Protein AF-A0A816UR87-F1 (afdb_monomer_lite)

pLDDT: mean 89.04, std 10.96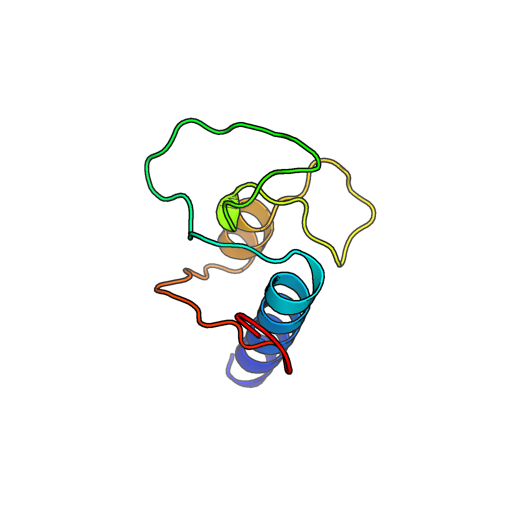, range [54.34, 97.88]

Sequence (77 aa):
MRENTKQFGRLLAQHIVATRAKTIGLNEKKQLGNDEDRLLYQKWMHTDDKKKTVEIFLNENQLNVNDFARFECGEEM

Organism: NCBI:txid392030

Structure (mmCIF, N/CA/C/O backbone):
data_AF-A0A816UR87-F1
#
_entry.id   AF-A0A816UR87-F1
#
loop_
_atom_site.group_PDB
_atom_site.id
_atom_site.type_symbol
_atom_site.label_atom_id
_atom_site.label_alt_id
_atom_site.label_comp_id
_atom_site.label_asym_id
_atom_site.label_entity_id
_atom_site.label_seq_id
_atom_site.pdbx_PDB_ins_code
_atom_site.Cartn_x
_atom_site.Cartn_y
_atom_site.Cartn_z
_atom_site.occupancy
_atom_site.B_iso_or_equiv
_atom_site.auth_seq_id
_atom_site.auth_comp_id
_atom_site.auth_asym_id
_atom_site.auth_atom_id
_atom_site.pdbx_PDB_model_num
ATOM 1 N N . MET A 1 1 ? -20.642 -6.124 -1.269 1.00 54.34 1 MET A N 1
ATOM 2 C CA . MET A 1 1 ? -19.263 -6.655 -1.135 1.00 54.34 1 MET A CA 1
ATOM 3 C C . MET A 1 1 ? -18.426 -6.499 -2.405 1.00 54.34 1 MET A C 1
ATOM 5 O O . MET A 1 1 ? -17.389 -5.869 -2.305 1.00 54.34 1 MET A O 1
ATOM 9 N N . ARG A 1 2 ? -18.843 -6.995 -3.586 1.00 61.56 2 ARG A N 1
ATOM 10 C CA . ARG A 1 2 ? -17.985 -7.001 -4.800 1.00 61.56 2 ARG A CA 1
ATOM 11 C C . ARG A 1 2 ? -17.548 -5.619 -5.322 1.00 61.56 2 ARG A C 1
ATOM 13 O O . ARG A 1 2 ? -16.442 -5.507 -5.838 1.00 61.56 2 ARG A O 1
ATOM 20 N N . GLU A 1 3 ? -18.380 -4.586 -5.179 1.00 68.75 3 GLU A N 1
ATOM 21 C CA . GLU A 1 3 ? -18.060 -3.243 -5.694 1.00 68.75 3 GLU A CA 1
ATOM 22 C C . GLU A 1 3 ? -16.995 -2.525 -4.845 1.00 68.75 3 GLU A C 1
ATOM 24 O O . GLU A 1 3 ? -16.033 -1.974 -5.379 1.00 68.75 3 GLU A O 1
ATOM 29 N N . ASN A 1 4 ? -17.087 -2.639 -3.515 1.00 83.56 4 ASN A N 1
ATOM 30 C CA . ASN A 1 4 ? -16.125 -2.021 -2.596 1.00 83.56 4 ASN A CA 1
ATOM 31 C C . ASN A 1 4 ? -14.721 -2.614 -2.757 1.00 83.56 4 ASN A C 1
ATOM 33 O O . ASN A 1 4 ? -13.741 -1.877 -2.745 1.00 83.56 4 ASN A O 1
ATOM 37 N N . THR A 1 5 ? -14.604 -3.926 -2.988 1.00 88.19 5 THR A N 1
ATOM 38 C CA . THR A 1 5 ? -13.299 -4.573 -3.201 1.00 88.19 5 THR A CA 1
ATOM 39 C C . THR A 1 5 ? -12.582 -4.027 -4.436 1.00 88.19 5 THR A C 1
ATOM 41 O O . THR A 1 5 ? -11.377 -3.793 -4.385 1.00 88.19 5 THR A O 1
ATOM 44 N N . LYS A 1 6 ? -13.306 -3.755 -5.533 1.00 94.12 6 LYS A N 1
ATOM 45 C CA . LYS A 1 6 ? -12.717 -3.133 -6.731 1.00 94.12 6 LYS A CA 1
ATOM 46 C C . LYS A 1 6 ? -12.226 -1.716 -6.447 1.00 94.12 6 LYS A C 1
ATOM 48 O O . LYS A 1 6 ? -11.143 -1.342 -6.891 1.00 94.12 6 LYS A O 1
ATOM 53 N N . GLN A 1 7 ? -13.003 -0.938 -5.695 1.00 94.94 7 GLN A N 1
ATOM 54 C CA . GLN A 1 7 ? -12.602 0.405 -5.286 1.00 94.94 7 GLN A CA 1
ATOM 55 C C . GLN A 1 7 ? -11.347 0.371 -4.405 1.00 94.94 7 GLN A C 1
ATOM 57 O O . GLN A 1 7 ? -10.409 1.114 -4.680 1.00 94.94 7 GLN A O 1
ATOM 62 N N . PHE A 1 8 ? -11.290 -0.506 -3.401 1.00 95.00 8 PHE A N 1
ATOM 63 C CA . PHE A 1 8 ? -10.113 -0.650 -2.542 1.00 95.00 8 PHE A CA 1
ATOM 64 C C 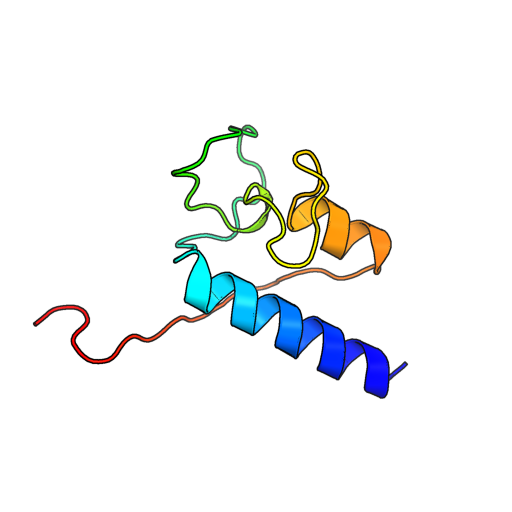. PHE A 1 8 ? -8.879 -1.102 -3.322 1.00 95.00 8 PHE A C 1
ATOM 66 O O . PHE A 1 8 ? -7.816 -0.510 -3.159 1.00 95.00 8 PHE A O 1
ATOM 73 N N . GLY A 1 9 ? -9.034 -2.067 -4.234 1.00 95.56 9 GLY A N 1
ATOM 74 C CA . GLY A 1 9 ? -7.958 -2.494 -5.129 1.00 95.56 9 GLY A CA 1
ATOM 75 C C . GLY A 1 9 ? -7.428 -1.345 -5.989 1.00 95.56 9 GLY A C 1
ATOM 76 O O . GLY A 1 9 ? -6.218 -1.157 -6.084 1.00 95.56 9 GLY A O 1
ATOM 77 N N . ARG A 1 10 ? -8.318 -0.512 -6.546 1.00 96.88 10 ARG A N 1
ATOM 78 C CA . ARG A 1 10 ? -7.926 0.685 -7.306 1.00 96.88 10 ARG A CA 1
ATOM 79 C C . ARG A 1 10 ? -7.142 1.677 -6.446 1.00 96.88 10 ARG A C 1
ATOM 81 O O . ARG A 1 10 ? -6.098 2.148 -6.882 1.00 96.88 10 ARG A O 1
ATOM 88 N N . LEU A 1 11 ? -7.632 1.995 -5.247 1.00 97.25 11 LEU A N 1
ATOM 89 C CA . LEU A 1 11 ? -6.968 2.948 -4.350 1.00 97.25 11 LEU A CA 1
ATOM 90 C C . LEU A 1 11 ? -5.583 2.448 -3.923 1.00 97.25 11 LEU A C 1
ATOM 92 O O . LEU A 1 11 ? -4.634 3.233 -3.894 1.00 97.25 11 LEU A O 1
ATOM 96 N N . LEU A 1 12 ? -5.461 1.150 -3.636 1.00 97.06 12 LEU A N 1
ATOM 97 C CA . LEU A 1 12 ? -4.199 0.520 -3.264 1.00 97.06 12 LEU A CA 1
ATOM 98 C C . LEU A 1 12 ? -3.205 0.506 -4.433 1.00 97.06 12 LEU A C 1
ATOM 100 O O . LEU A 1 12 ? -2.046 0.865 -4.250 1.00 97.06 12 LEU A O 1
ATOM 104 N N . ALA A 1 13 ? -3.654 0.169 -5.644 1.00 97.25 13 ALA A N 1
ATOM 105 C CA . ALA A 1 13 ? -2.807 0.208 -6.834 1.00 97.25 13 ALA A CA 1
ATOM 106 C C . ALA A 1 13 ? -2.300 1.630 -7.127 1.00 97.25 13 ALA A C 1
ATOM 108 O O . ALA A 1 13 ? -1.117 1.824 -7.391 1.00 97.25 13 ALA A O 1
ATOM 109 N N . GLN A 1 14 ? -3.172 2.640 -7.014 1.00 97.88 14 GLN A N 1
ATOM 110 C CA . GLN A 1 14 ? -2.776 4.046 -7.145 1.00 97.88 14 GLN A CA 1
ATOM 111 C C . GLN A 1 14 ? -1.726 4.439 -6.101 1.00 97.88 14 GLN A C 1
ATOM 113 O O . GLN A 1 14 ? -0.780 5.151 -6.430 1.00 97.88 14 GLN A O 1
ATOM 118 N N . HIS A 1 15 ? -1.878 3.951 -4.866 1.00 96.94 15 HIS A N 1
ATOM 119 C CA . HIS A 1 15 ? -0.905 4.168 -3.805 1.00 96.94 15 HIS A CA 1
ATOM 120 C C . HIS A 1 15 ? 0.467 3.596 -4.170 1.00 96.94 15 HIS A C 1
ATOM 122 O O . HIS A 1 15 ? 1.430 4.351 -4.223 1.00 96.94 15 HIS A O 1
ATOM 128 N N . ILE A 1 16 ? 0.534 2.311 -4.529 1.00 96.44 16 ILE A N 1
ATOM 129 C CA . ILE A 1 16 ? 1.779 1.619 -4.905 1.00 96.44 16 ILE A CA 1
ATOM 130 C C . ILE A 1 16 ? 2.499 2.331 -6.060 1.00 96.44 16 ILE A C 1
ATOM 132 O O . ILE A 1 16 ? 3.716 2.521 -6.019 1.00 96.44 16 ILE A O 1
ATOM 136 N N . VAL A 1 17 ? 1.756 2.759 -7.086 1.00 96.25 17 VAL A N 1
ATOM 137 C CA . VAL A 1 17 ? 2.326 3.487 -8.230 1.00 96.25 17 VAL A CA 1
ATOM 138 C C . VAL A 1 17 ? 2.970 4.802 -7.785 1.00 96.25 17 VAL A C 1
ATOM 140 O O . VAL A 1 17 ? 4.089 5.092 -8.218 1.00 96.25 17 VAL A O 1
ATOM 143 N N . ALA A 1 18 ? 2.293 5.560 -6.916 1.00 94.62 18 ALA A N 1
ATOM 144 C CA . ALA A 1 18 ? 2.725 6.878 -6.461 1.00 94.62 18 ALA A CA 1
ATOM 145 C C . ALA A 1 18 ? 3.875 6.832 -5.443 1.00 94.62 18 ALA A C 1
ATOM 147 O O . ALA A 1 18 ? 4.742 7.703 -5.473 1.00 94.62 18 ALA A O 1
ATOM 148 N N . THR 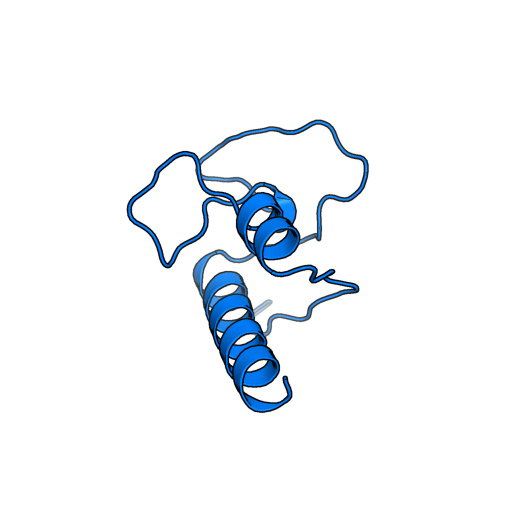A 1 19 ? 3.894 5.840 -4.549 1.00 92.88 19 THR A N 1
ATOM 149 C CA . THR A 1 19 ? 4.853 5.776 -3.432 1.00 92.88 19 THR A CA 1
ATOM 150 C C . THR A 1 19 ? 6.052 4.877 -3.685 1.00 92.88 19 THR A C 1
ATOM 152 O O . THR A 1 19 ? 6.976 4.877 -2.877 1.00 92.88 19 THR A O 1
ATOM 155 N N . ARG A 1 20 ? 6.070 4.122 -4.793 1.00 93.69 20 ARG A N 1
ATOM 156 C CA . ARG A 1 20 ? 7.183 3.225 -5.153 1.00 93.69 20 ARG A CA 1
ATOM 157 C C . ARG A 1 20 ? 7.529 2.235 -4.031 1.00 93.69 20 ARG A C 1
ATOM 159 O O . ARG A 1 20 ? 8.704 1.995 -3.757 1.00 93.69 20 ARG A O 1
ATOM 166 N N . ALA A 1 21 ? 6.508 1.665 -3.385 1.00 93.38 21 ALA A N 1
ATOM 167 C CA . ALA A 1 21 ? 6.707 0.575 -2.431 1.00 93.38 21 ALA A CA 1
ATOM 168 C C . ALA A 1 21 ? 7.538 -0.553 -3.071 1.00 93.38 21 ALA A C 1
ATOM 170 O O . ALA A 1 21 ? 7.325 -0.888 -4.236 1.00 93.38 21 ALA A O 1
ATOM 171 N N . LYS A 1 22 ? 8.472 -1.131 -2.311 1.00 92.88 22 LYS A N 1
ATOM 172 C CA . LYS A 1 22 ? 9.371 -2.212 -2.747 1.00 92.88 22 LYS A CA 1
ATOM 173 C C . LYS A 1 22 ? 9.055 -3.550 -2.100 1.00 92.88 22 LYS A C 1
ATOM 175 O O . LYS A 1 22 ? 9.249 -4.588 -2.720 1.00 92.88 22 LYS A O 1
ATOM 180 N N . THR A 1 23 ? 8.575 -3.537 -0.860 1.00 93.31 23 THR A N 1
ATOM 181 C CA . THR A 1 23 ? 8.186 -4.754 -0.140 1.00 93.31 23 THR A CA 1
ATOM 182 C C . THR A 1 23 ? 6.890 -4.523 0.629 1.00 93.31 23 THR A C 1
ATOM 184 O O . THR A 1 23 ? 6.423 -3.392 0.775 1.00 93.31 23 THR A O 1
AT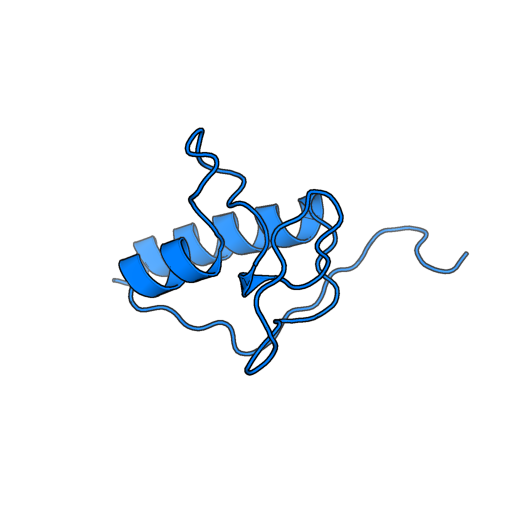OM 187 N N . ILE A 1 24 ? 6.270 -5.597 1.123 1.00 94.50 24 ILE A N 1
ATOM 188 C CA . ILE A 1 24 ? 5.055 -5.485 1.943 1.00 94.50 24 ILE A CA 1
ATOM 189 C C . ILE A 1 24 ? 5.394 -4.935 3.342 1.00 94.50 24 ILE A C 1
ATOM 191 O O . ILE A 1 24 ? 4.680 -4.070 3.845 1.00 94.50 24 ILE A O 1
ATOM 195 N N . GLY A 1 25 ? 6.489 -5.400 3.958 1.00 89.19 25 GLY A N 1
ATOM 196 C CA . GLY A 1 25 ? 6.895 -5.025 5.323 1.00 89.19 25 GLY A CA 1
ATOM 197 C C . GLY A 1 25 ? 6.342 -5.915 6.446 1.00 89.19 25 GLY A C 1
ATOM 198 O O . GLY A 1 25 ? 6.230 -5.462 7.586 1.00 89.19 25 GLY A O 1
ATOM 199 N N . LEU A 1 26 ? 5.967 -7.166 6.150 1.00 79.81 26 LEU A N 1
ATOM 200 C CA . LEU A 1 26 ? 5.448 -8.123 7.140 1.00 79.81 26 LEU A CA 1
ATOM 201 C C . LEU A 1 26 ? 6.497 -8.472 8.209 1.00 79.81 26 LEU A C 1
ATOM 203 O O . LEU A 1 26 ? 7.630 -8.802 7.878 1.00 79.81 26 LEU A O 1
ATOM 207 N N . ASN A 1 27 ? 6.092 -8.495 9.485 1.00 74.38 27 ASN A N 1
ATOM 208 C CA . ASN A 1 27 ? 6.909 -8.923 10.640 1.00 74.38 27 ASN A CA 1
ATOM 209 C C . ASN A 1 27 ? 8.177 -8.095 10.918 1.00 74.38 27 ASN A C 1
ATOM 211 O O . ASN A 1 27 ? 9.037 -8.508 11.697 1.00 74.38 27 ASN A O 1
ATOM 215 N N . GLU A 1 28 ? 8.300 -6.920 10.314 1.00 73.00 28 GLU A N 1
ATOM 216 C CA . GLU A 1 28 ? 9.436 -6.034 10.534 1.00 73.00 28 GLU A CA 1
ATOM 217 C C . GLU A 1 28 ? 9.150 -4.983 11.614 1.00 73.00 28 GLU A C 1
ATOM 219 O O . GLU A 1 28 ? 8.005 -4.689 11.953 1.00 73.00 28 GLU A O 1
ATOM 224 N N . LYS A 1 29 ? 10.200 -4.367 12.171 1.00 72.81 29 LYS A N 1
ATOM 225 C CA . LYS A 1 29 ? 10.006 -3.226 13.073 1.00 72.81 29 LYS A CA 1
ATOM 226 C C . LYS A 1 29 ? 9.474 -2.034 12.278 1.00 72.81 29 LYS A C 1
ATOM 228 O O . LYS A 1 29 ? 10.111 -1.598 11.313 1.00 72.81 29 LYS A O 1
ATOM 233 N N . LYS A 1 30 ? 8.345 -1.487 12.736 1.00 68.00 30 LYS A N 1
ATOM 234 C CA . LYS A 1 30 ? 7.727 -0.267 12.209 1.00 68.00 30 LYS A CA 1
ATOM 235 C C . LYS A 1 30 ? 8.731 0.882 12.276 1.00 68.00 30 LYS A C 1
ATOM 237 O O . LYS A 1 30 ? 9.120 1.301 13.365 1.00 68.00 30 LYS A O 1
ATOM 242 N N . GLN A 1 31 ? 9.156 1.369 11.117 1.00 63.94 31 GLN A N 1
ATOM 243 C CA . GLN A 1 31 ? 9.816 2.665 10.998 1.00 63.94 31 GLN A CA 1
ATOM 244 C C . GLN A 1 31 ? 8.820 3.570 10.275 1.00 63.94 31 GLN A C 1
ATOM 246 O O . GLN A 1 31 ? 8.102 3.126 9.388 1.00 63.94 31 GLN A O 1
ATOM 251 N N . LEU A 1 32 ? 8.660 4.799 10.752 1.00 63.75 32 LEU A N 1
ATOM 252 C CA . LEU A 1 32 ? 7.777 5.780 10.131 1.00 63.75 32 LEU A CA 1
ATOM 253 C C . LEU A 1 32 ? 8.682 6.865 9.567 1.00 63.75 32 LEU A C 1
ATOM 255 O O . LEU A 1 32 ? 9.392 7.527 10.322 1.00 63.75 32 LEU 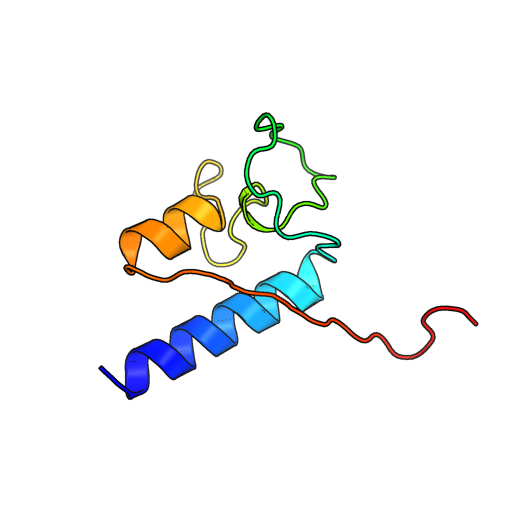A O 1
ATOM 259 N N . GLY A 1 33 ? 8.675 7.022 8.249 1.00 65.69 33 GLY A N 1
ATOM 260 C CA . GLY A 1 33 ? 9.502 7.990 7.542 1.00 65.69 33 GLY A CA 1
ATOM 261 C C . GLY A 1 33 ? 8.909 8.323 6.179 1.00 65.69 33 GLY A C 1
ATOM 262 O O . GLY A 1 33 ? 8.095 7.569 5.649 1.00 65.69 33 GLY A O 1
ATOM 263 N N . ASN A 1 34 ? 9.299 9.470 5.622 1.00 64.38 34 ASN A N 1
ATOM 264 C CA . ASN A 1 34 ? 8.852 9.887 4.289 1.00 64.38 34 ASN A CA 1
ATOM 265 C C . ASN A 1 34 ? 9.465 9.026 3.170 1.00 64.38 34 ASN A C 1
ATOM 267 O O . ASN A 1 34 ? 8.864 8.919 2.108 1.00 64.38 34 ASN A O 1
ATOM 271 N N . ASP A 1 35 ? 10.605 8.388 3.442 1.00 70.06 35 ASP A N 1
ATOM 272 C CA . ASP A 1 35 ? 11.334 7.512 2.514 1.00 70.06 35 ASP A CA 1
ATOM 273 C C . ASP A 1 35 ? 11.064 6.021 2.783 1.00 70.06 35 ASP A C 1
ATOM 275 O O . ASP A 1 35 ? 11.870 5.157 2.450 1.00 70.06 35 ASP A O 1
ATOM 279 N N . GLU A 1 36 ? 9.948 5.711 3.446 1.00 86.19 36 GLU A N 1
ATOM 280 C CA . GLU A 1 36 ? 9.562 4.338 3.762 1.00 86.19 36 GLU A CA 1
ATOM 281 C C . GLU A 1 36 ? 9.169 3.582 2.485 1.00 86.19 36 GLU A C 1
ATOM 283 O O . GLU A 1 36 ? 8.232 3.967 1.782 1.00 86.19 36 GLU A O 1
ATOM 288 N N . ASP A 1 37 ? 9.864 2.487 2.187 1.00 90.62 37 ASP A N 1
ATOM 289 C CA . ASP A 1 37 ? 9.648 1.668 0.993 1.00 90.62 37 ASP A CA 1
ATOM 290 C C . ASP A 1 37 ? 8.792 0.420 1.261 1.00 90.62 37 ASP A C 1
ATOM 292 O O . ASP A 1 37 ? 8.416 -0.291 0.325 1.00 90.62 37 ASP A O 1
ATOM 296 N N . ARG A 1 38 ? 8.409 0.174 2.517 1.00 93.00 38 ARG A N 1
ATOM 297 C CA . ARG A 1 38 ? 7.550 -0.944 2.916 1.00 93.00 38 ARG A CA 1
ATOM 298 C C . ARG A 1 38 ? 6.089 -0.526 2.944 1.00 93.00 38 ARG A C 1
ATOM 300 O O . ARG A 1 38 ? 5.679 0.313 3.750 1.00 93.00 38 ARG A O 1
ATOM 307 N N . LEU A 1 39 ? 5.283 -1.166 2.102 1.00 95.00 39 LEU A N 1
ATOM 308 C CA . LEU A 1 39 ? 3.895 -0.801 1.827 1.00 95.00 39 LEU A CA 1
ATOM 309 C C . LEU A 1 39 ? 3.069 -0.574 3.101 1.00 95.00 39 LEU A C 1
ATOM 311 O O . LEU A 1 39 ? 2.426 0.461 3.226 1.00 95.00 39 LEU A O 1
ATOM 315 N N . LEU A 1 40 ? 3.095 -1.504 4.062 1.00 94.56 40 LEU A N 1
ATOM 316 C CA . LEU A 1 40 ? 2.251 -1.434 5.264 1.00 94.56 40 LEU A CA 1
ATOM 317 C C . LEU A 1 40 ? 2.517 -0.196 6.140 1.00 94.56 40 LEU A C 1
ATOM 319 O O . LEU A 1 40 ? 1.596 0.303 6.801 1.00 94.56 40 LEU A O 1
ATOM 323 N N . TYR A 1 41 ? 3.747 0.321 6.130 1.00 93.06 41 TYR A N 1
ATOM 324 C CA . TYR A 1 41 ? 4.169 1.447 6.966 1.00 93.06 41 TYR A CA 1
ATOM 325 C C . TYR A 1 41 ? 4.063 2.803 6.264 1.00 93.06 41 TYR A C 1
ATOM 327 O O . TYR A 1 41 ? 4.096 3.836 6.936 1.00 93.06 41 TYR A O 1
ATOM 335 N N . GLN A 1 42 ? 3.867 2.816 4.943 1.00 93.31 42 GLN A N 1
ATOM 336 C CA . GLN A 1 42 ? 3.679 4.044 4.179 1.00 93.31 42 GLN A CA 1
ATOM 337 C C . GLN A 1 42 ? 2.423 4.799 4.622 1.00 93.31 42 GLN A C 1
ATOM 339 O O . GLN A 1 42 ? 1.376 4.211 4.923 1.00 93.31 42 GLN A O 1
ATOM 344 N N . LYS A 1 43 ? 2.519 6.133 4.632 1.00 94.12 43 LYS A N 1
ATOM 345 C CA . LYS A 1 43 ? 1.371 7.014 4.864 1.00 94.12 43 LYS A CA 1
ATOM 346 C C . LYS A 1 43 ? 0.348 6.795 3.753 1.00 94.12 43 LYS A C 1
ATOM 348 O O . LYS A 1 43 ? 0.670 6.957 2.583 1.00 94.12 43 LYS A O 1
ATOM 353 N N . TRP A 1 44 ? -0.900 6.523 4.112 1.00 95.06 44 TRP A N 1
ATOM 354 C CA . TRP A 1 44 ? -1.982 6.371 3.149 1.00 95.06 44 TRP A CA 1
ATOM 355 C C . TRP A 1 44 ? -2.182 7.663 2.351 1.00 95.06 44 TRP A C 1
ATOM 357 O O . TRP A 1 44 ? -2.371 8.732 2.925 1.00 95.06 44 TRP A O 1
ATOM 367 N N . MET A 1 45 ? -2.137 7.582 1.019 1.00 93.44 45 MET A N 1
ATOM 368 C CA . MET A 1 45 ? -2.142 8.800 0.193 1.00 93.44 45 MET A CA 1
ATOM 369 C C . MET A 1 45 ? -3.527 9.435 0.022 1.00 93.44 45 MET A C 1
ATOM 371 O O . MET A 1 45 ? -3.626 10.596 -0.354 1.00 93.44 45 MET A O 1
ATOM 375 N N . HIS A 1 46 ? -4.600 8.690 0.295 1.00 94.19 46 HIS A N 1
ATOM 376 C CA . HIS A 1 46 ? -5.981 9.145 0.078 1.00 94.19 46 HIS A CA 1
ATOM 377 C C . HIS A 1 46 ? -6.596 9.759 1.342 1.00 94.19 46 HIS A C 1
ATOM 379 O O . HIS A 1 46 ? -7.792 9.615 1.595 1.00 94.19 46 HIS A O 1
ATOM 385 N N . THR A 1 47 ? -5.771 10.367 2.196 1.00 92.00 47 THR A N 1
ATOM 386 C CA . THR A 1 47 ? -6.204 10.975 3.457 1.00 92.00 47 THR A CA 1
ATOM 387 C C . THR A 1 47 ? -5.251 12.079 3.913 1.00 92.00 47 THR A C 1
ATOM 389 O O . THR A 1 47 ? -4.034 12.002 3.719 1.00 92.00 47 THR A O 1
ATOM 392 N N . ASP A 1 48 ? -5.807 13.090 4.579 1.00 91.38 48 ASP A N 1
ATOM 393 C CA . ASP A 1 48 ? -5.033 14.172 5.193 1.00 91.38 48 ASP A CA 1
ATOM 394 C C . ASP A 1 48 ? -4.446 13.780 6.558 1.00 91.38 48 ASP A C 1
ATOM 396 O O . ASP A 1 48 ? -3.520 14.432 7.053 1.00 91.38 48 ASP A O 1
ATOM 400 N N . ASP A 1 49 ? -4.928 12.686 7.157 1.00 92.38 49 ASP A N 1
ATOM 401 C CA . ASP A 1 49 ? -4.407 12.178 8.422 1.00 92.38 49 ASP A CA 1
ATOM 402 C C . ASP A 1 49 ? -2.964 11.674 8.258 1.00 92.38 49 ASP A C 1
ATOM 404 O O . ASP A 1 49 ? -2.683 10.667 7.607 1.00 92.38 49 ASP A O 1
ATOM 408 N N . LYS A 1 50 ? -2.020 12.375 8.896 1.00 86.69 50 LYS A N 1
ATOM 409 C CA . LYS A 1 50 ? -0.589 12.037 8.876 1.00 86.69 50 LYS A CA 1
ATOM 410 C C . LYS A 1 50 ? -0.265 10.715 9.572 1.00 86.69 50 LYS A C 1
ATOM 412 O O . LYS A 1 50 ? 0.819 10.187 9.348 1.00 86.69 50 LYS A O 1
ATOM 417 N N . LYS A 1 51 ? -1.157 10.203 10.422 1.00 90.06 51 LYS A N 1
ATOM 418 C CA . LYS A 1 51 ? -0.959 8.948 11.158 1.00 90.06 51 LYS A CA 1
ATOM 419 C C . LYS A 1 51 ? -1.534 7.740 10.432 1.00 90.06 51 LYS A C 1
ATOM 421 O O . LYS A 1 51 ? -1.198 6.614 10.794 1.00 90.06 51 LYS A O 1
ATOM 426 N N . LYS A 1 52 ? -2.393 7.951 9.434 1.00 93.75 52 LYS A N 1
ATOM 427 C CA . LYS A 1 52 ? -3.047 6.862 8.717 1.00 93.75 52 LYS A CA 1
ATOM 428 C C . LYS A 1 52 ? -2.066 6.220 7.742 1.00 93.75 52 LYS A C 1
ATOM 430 O O . LYS A 1 52 ? -1.592 6.865 6.810 1.00 93.75 52 LYS A O 1
ATOM 435 N N . THR A 1 53 ? -1.766 4.946 7.966 1.00 94.56 53 THR A N 1
ATOM 436 C CA . THR A 1 53 ? -0.906 4.126 7.104 1.00 94.56 53 THR A CA 1
ATOM 437 C C . THR A 1 53 ? -1.730 3.173 6.244 1.00 94.56 53 THR A C 1
ATOM 439 O O . THR A 1 53 ? -2.934 3.003 6.470 1.00 94.56 53 THR A O 1
ATOM 442 N N . VAL A 1 54 ? -1.087 2.518 5.275 1.00 95.31 54 VAL A N 1
ATOM 443 C CA . VAL A 1 54 ? -1.716 1.442 4.491 1.00 95.31 54 VAL A CA 1
ATOM 444 C C . VAL A 1 54 ? -2.203 0.310 5.399 1.00 95.31 54 VAL A C 1
ATOM 446 O O . VAL A 1 54 ? -3.327 -0.146 5.231 1.00 95.31 54 VAL A O 1
ATOM 449 N N . GLU A 1 55 ? -1.419 -0.096 6.404 1.00 95.19 55 GLU A N 1
ATOM 450 C CA . GLU A 1 55 ? -1.830 -1.092 7.409 1.00 95.19 55 GLU A CA 1
ATOM 451 C C . GLU A 1 55 ? -3.151 -0.718 8.097 1.00 95.19 55 GLU A C 1
ATOM 453 O O . GLU A 1 55 ? -4.056 -1.544 8.196 1.00 95.19 55 GLU A O 1
ATOM 458 N N . ILE A 1 56 ? -3.297 0.539 8.533 1.00 95.12 56 ILE A N 1
ATOM 459 C CA . ILE A 1 56 ? -4.531 1.010 9.176 1.00 95.12 56 ILE A CA 1
ATOM 460 C C . ILE A 1 56 ? -5.703 0.931 8.192 1.00 95.12 56 ILE A C 1
ATOM 462 O O . ILE A 1 56 ? -6.758 0.409 8.543 1.00 95.12 56 ILE A O 1
ATOM 466 N N . PHE A 1 57 ? -5.511 1.390 6.951 1.00 95.81 57 PHE A N 1
ATOM 467 C CA . PHE A 1 57 ? -6.530 1.291 5.904 1.00 95.81 57 PHE A CA 1
ATOM 468 C C . PHE A 1 57 ? -6.954 -0.163 5.637 1.00 95.81 57 PHE A C 1
ATOM 470 O O . PHE A 1 57 ? -8.147 -0.440 5.528 1.00 95.81 57 PHE A O 1
ATOM 477 N N . LEU A 1 58 ? -6.011 -1.102 5.554 1.00 95.62 58 LEU A N 1
ATOM 478 C CA . LEU A 1 58 ? -6.310 -2.517 5.326 1.00 95.62 58 LEU A CA 1
ATOM 479 C C . LEU A 1 58 ? -7.078 -3.130 6.504 1.00 95.62 58 LEU A C 1
ATOM 481 O O . LEU A 1 58 ? -8.104 -3.777 6.286 1.00 95.62 58 LEU A O 1
ATOM 485 N N . ASN A 1 59 ? -6.646 -2.853 7.738 1.00 95.12 59 ASN A N 1
ATOM 486 C CA . ASN A 1 59 ? -7.285 -3.353 8.956 1.00 95.12 59 ASN A CA 1
ATOM 487 C C . ASN A 1 59 ? -8.727 -2.844 9.111 1.00 95.12 59 ASN A C 1
ATOM 489 O O . ASN A 1 59 ? -9.628 -3.635 9.385 1.00 95.12 59 ASN A O 1
ATOM 493 N N . GLU A 1 60 ? -8.972 -1.549 8.877 1.00 95.38 60 GLU A N 1
ATOM 494 C CA . GLU A 1 60 ? -10.320 -0.953 8.911 1.00 95.38 60 GLU A CA 1
ATOM 495 C C . GLU A 1 60 ? -11.285 -1.614 7.913 1.00 95.38 60 GLU A C 1
ATOM 497 O O . GLU A 1 60 ? -12.488 -1.684 8.161 1.00 95.38 60 GLU A O 1
ATOM 502 N N . ASN A 1 61 ? -10.758 -2.105 6.789 1.00 94.88 61 ASN A N 1
ATOM 503 C CA . ASN A 1 61 ? -11.542 -2.703 5.710 1.00 94.88 61 ASN A CA 1
ATOM 504 C C . ASN A 1 61 ? -11.495 -4.240 5.697 1.00 94.88 61 ASN A C 1
ATOM 506 O O . ASN A 1 61 ? -12.068 -4.846 4.791 1.00 94.88 61 ASN A O 1
ATOM 510 N N . GLN A 1 62 ? -10.854 -4.868 6.692 1.00 94.50 62 GLN A N 1
ATOM 511 C CA . GLN A 1 62 ? -10.689 -6.325 6.802 1.00 94.50 62 GLN A CA 1
ATOM 512 C C . GLN A 1 62 ? -10.030 -6.943 5.555 1.00 94.50 62 GLN A C 1
ATOM 514 O O . GLN A 1 62 ? -10.450 -7.985 5.048 1.00 94.50 62 GLN A O 1
ATOM 519 N N . LEU A 1 63 ? -9.005 -6.269 5.035 1.00 94.00 63 LEU A N 1
ATOM 520 C CA . LEU A 1 63 ? -8.252 -6.676 3.853 1.00 94.00 63 LEU A CA 1
ATOM 521 C C . LEU A 1 63 ? -6.833 -7.085 4.229 1.00 94.00 63 LEU A C 1
ATOM 523 O O . LEU A 1 63 ? -6.264 -6.578 5.188 1.00 94.00 63 LEU A O 1
ATOM 527 N N . ASN A 1 64 ? -6.239 -7.941 3.402 1.00 93.94 64 ASN A N 1
ATOM 528 C CA . ASN A 1 64 ? -4.822 -8.277 3.461 1.00 93.94 64 ASN A CA 1
ATOM 529 C C . ASN A 1 64 ? -4.211 -8.145 2.065 1.00 93.94 64 ASN A C 1
ATOM 531 O O . ASN A 1 64 ? -4.872 -8.428 1.063 1.00 93.94 64 ASN A O 1
ATOM 535 N N . VAL A 1 65 ? -2.949 -7.720 2.009 1.00 94.44 65 VAL A N 1
ATOM 536 C CA . VAL A 1 65 ? -2.151 -7.715 0.779 1.00 94.44 65 VAL A CA 1
ATOM 537 C C . VAL A 1 65 ? -1.245 -8.931 0.809 1.00 94.44 65 VAL A C 1
ATOM 539 O O . VAL A 1 65 ? -0.446 -9.077 1.729 1.00 94.44 65 VAL A O 1
ATOM 542 N N . ASN A 1 66 ? -1.386 -9.791 -0.196 1.00 94.19 66 ASN A N 1
ATOM 543 C CA . ASN A 1 66 ? -0.553 -10.983 -0.324 1.00 94.19 66 ASN A CA 1
ATOM 544 C C . ASN A 1 66 ? 0.763 -10.670 -1.039 1.00 94.19 66 ASN A C 1
ATOM 546 O O . ASN A 1 66 ? 1.797 -11.184 -0.633 1.00 94.19 66 ASN A O 1
ATOM 550 N N . ASP A 1 67 ? 0.702 -9.855 -2.098 1.00 95.69 67 ASP A N 1
ATOM 551 C CA . ASP A 1 67 ? 1.849 -9.416 -2.894 1.00 95.69 67 ASP A CA 1
ATOM 552 C C . ASP A 1 67 ? 1.457 -8.250 -3.820 1.00 95.69 67 ASP A C 1
ATOM 554 O O . ASP A 1 67 ? 0.264 -7.947 -3.966 1.00 95.69 67 ASP A O 1
ATOM 558 N N . PHE A 1 68 ? 2.436 -7.609 -4.460 1.00 97.00 68 PHE A N 1
ATOM 559 C CA . PHE A 1 68 ? 2.204 -6.619 -5.509 1.00 97.00 68 PHE A CA 1
ATOM 560 C C . PHE A 1 68 ? 3.335 -6.573 -6.545 1.00 97.00 68 PHE A C 1
ATOM 562 O O . PHE A 1 68 ? 4.481 -6.895 -6.266 1.00 97.00 68 PHE A O 1
ATOM 569 N N . ALA A 1 69 ? 3.004 -6.091 -7.744 1.00 96.31 69 ALA A N 1
ATOM 570 C CA . ALA A 1 69 ? 3.972 -5.759 -8.782 1.00 96.31 69 ALA A CA 1
ATOM 571 C C . ALA A 1 69 ? 3.737 -4.323 -9.253 1.00 96.31 69 ALA A C 1
ATOM 573 O O . ALA A 1 69 ? 2.592 -3.892 -9.423 1.00 96.31 69 ALA A O 1
ATOM 574 N N . ARG A 1 70 ? 4.824 -3.585 -9.468 1.00 96.62 70 ARG A N 1
ATOM 575 C CA . ARG A 1 70 ? 4.810 -2.223 -9.996 1.00 96.62 70 ARG A CA 1
ATOM 576 C C . ARG A 1 70 ? 5.779 -2.172 -11.165 1.00 96.62 70 ARG A C 1
ATOM 578 O O . ARG A 1 70 ? 6.940 -2.492 -10.974 1.00 96.62 70 ARG A O 1
ATOM 585 N N . PHE A 1 71 ? 5.287 -1.730 -12.316 1.00 96.06 71 PHE A N 1
ATOM 586 C CA . PHE A 1 71 ? 6.099 -1.491 -13.503 1.00 96.06 71 PHE A CA 1
ATOM 587 C C . PHE A 1 71 ? 6.112 0.004 -13.824 1.00 96.06 71 PHE A C 1
ATOM 589 O O . PHE A 1 71 ? 5.091 0.686 -13.668 1.00 96.06 71 PHE A O 1
ATOM 596 N N . GLU A 1 72 ? 7.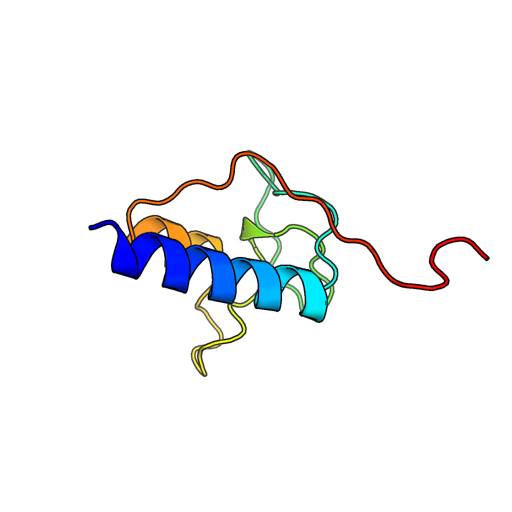250 0.512 -14.278 1.00 96.12 72 GLU A N 1
ATOM 597 C CA . GLU A 1 72 ? 7.443 1.895 -14.719 1.00 96.12 72 GLU A CA 1
ATOM 598 C C . GLU A 1 72 ? 8.209 1.891 -16.043 1.00 96.12 72 GLU A C 1
ATOM 600 O O . GLU A 1 72 ? 9.283 1.313 -16.155 1.00 96.12 72 GLU A O 1
ATOM 605 N N . CYS A 1 73 ? 7.654 2.530 -17.077 1.00 96.75 73 CYS A N 1
ATOM 606 C CA . CYS A 1 73 ? 8.327 2.611 -18.372 1.00 96.75 73 CYS A CA 1
ATOM 607 C C . CYS A 1 73 ? 9.698 3.288 -18.208 1.00 96.75 73 CYS A C 1
ATOM 609 O O . CYS A 1 73 ? 9.764 4.416 -17.718 1.00 96.75 73 CYS A O 1
ATOM 611 N N . GLY A 1 74 ? 10.767 2.606 -18.626 1.00 96.12 74 GLY A N 1
ATOM 612 C CA . GLY A 1 74 ? 12.144 3.071 -18.434 1.00 96.12 74 GLY A CA 1
ATOM 613 C C . GLY A 1 74 ? 12.797 2.631 -17.124 1.00 96.12 74 GLY A C 1
ATOM 614 O O . GLY A 1 74 ? 13.901 3.085 -16.835 1.00 96.12 74 GLY A O 1
ATOM 615 N N . GLU A 1 75 ? 12.159 1.765 -16.331 1.00 91.12 75 GLU A N 1
ATOM 616 C CA . GLU A 1 75 ? 12.854 1.091 -15.235 1.00 91.12 75 GLU A CA 1
ATOM 617 C C . GLU A 1 75 ? 14.024 0.255 -15.785 1.00 91.12 75 GLU A C 1
ATOM 619 O O . GLU A 1 75 ? 13.870 -0.454 -16.777 1.00 91.12 75 GLU A O 1
ATOM 624 N N . GLU A 1 76 ? 15.201 0.390 -15.166 1.00 83.88 76 GLU A N 1
ATOM 625 C CA . GLU A 1 76 ? 16.433 -0.349 -15.507 1.00 83.88 76 GLU A CA 1
ATOM 626 C C . GLU A 1 76 ? 17.051 -0.075 -16.902 1.00 83.88 76 GLU A C 1
ATOM 628 O O . GLU A 1 76 ? 17.829 -0.896 -17.391 1.00 83.88 76 GLU A O 1
ATOM 633 N N . MET A 1 77 ? 16.754 1.075 -17.531 1.00 61.06 77 MET A N 1
ATOM 634 C CA . MET A 1 77 ? 17.493 1.560 -18.719 1.00 61.06 77 MET A CA 1
ATOM 635 C C . MET A 1 77 ? 18.905 2.065 -18.404 1.00 61.06 77 MET A C 1
ATOM 637 O O . MET A 1 77 ? 19.092 2.711 -17.346 1.00 61.06 77 MET A O 1
#

InterPro domains:
  IPR036402 Elongation factor Ts, dimerisation domain superfamily [G3DSA:3.30.479.20] (1-77)
  IPR036402 Elongation factor Ts, dimerisation domain superfamily [SSF54713] (4-75)

Radius of gyration: 12.73 Å; chains: 1; bounding box: 37×25×32 Å

Foldseek 3Di:
DVVVVVVVVVQLLVVCQVLVADEQQPPHPADADSNDNHQQNDARPVDPDRRHGPVNVCVVVVHDDPDDDDDDVPPPD

Secondary structure (DSSP, 8-state):
-HHHHHHHHHHHHHHHHHHT--B--TTS-----TT--BGGGSBPTT-S-TT-BHHHHHHHTT----------TTTT-